Protein AF-G1CAM2-F1 (afdb_monomer_lite)

Secondary structure (DSSP, 8-state):
---HHHHHHHHHHHHHHHTTS--PPPPGGGGGGHHHHTTGGGHHHHHHHHTT-

InterPro domains:
  IPR003687 Photosystem II PsbK [PF02533] (22-53)
  IPR003687 Photosystem II PsbK [PTHR35325] (1-53)
  IPR037270 Photosystem II PsbK superfamily [SSF161037] (25-53)

Organism: Astrocaryum scopatum (NCBI:txid1010632)

pLDDT: mean 77.87, std 12.17, range [56.72, 95.5]

Foldseek 3Di:
DQDPVNVVVVVVCVLVVCVVPDPDQDDPVCNVCVVVVVCVSCVVVVVVVVVVD

Radius of gyration: 14.69 Å; chains: 1; bounding box: 40×19×35 Å

Sequence (53 aa):
MLNIFSLICICLNSIFYSSSFFFAKLPEAYAFLNPIVDVMPVIPVLFFLLAFV

Structure (mmCIF, N/CA/C/O backbone):
data_AF-G1CAM2-F1
#
_entry.id   AF-G1CAM2-F1
#
loop_
_atom_site.group_PDB
_atom_site.id
_atom_site.type_symbol
_atom_site.label_atom_id
_atom_site.label_alt_id
_atom_site.label_comp_id
_atom_site.label_asym_id
_atom_site.label_entity_id
_atom_site.label_seq_id
_atom_site.pdbx_PDB_ins_code
_atom_site.Cartn_x
_atom_site.Cartn_y
_atom_site.Cartn_z
_atom_site.occupancy
_atom_site.B_iso_or_equiv
_atom_site.auth_seq_id
_atom_site.auth_comp_id
_atom_site.auth_asym_id
_atom_site.auth_atom_id
_atom_site.pdbx_PDB_model_num
ATOM 1 N N . MET A 1 1 ? 27.437 -8.455 -8.064 1.00 61.38 1 MET A N 1
ATOM 2 C CA . MET A 1 1 ? 26.712 -7.549 -8.979 1.00 61.38 1 MET A CA 1
ATOM 3 C C . MET A 1 1 ? 25.226 -7.769 -8.734 1.00 61.38 1 MET A C 1
ATOM 5 O O . MET A 1 1 ? 24.702 -8.785 -9.167 1.00 61.38 1 MET A O 1
ATOM 9 N N . LEU A 1 2 ? 24.585 -6.928 -7.917 1.00 57.91 2 LEU A N 1
ATOM 10 C CA . LEU A 1 2 ? 23.154 -7.077 -7.631 1.00 57.91 2 LEU A CA 1
ATOM 11 C C . LEU A 1 2 ? 22.376 -6.645 -8.872 1.00 57.91 2 LEU A C 1
ATOM 13 O O . LEU A 1 2 ? 22.431 -5.486 -9.270 1.00 57.91 2 LEU A O 1
ATOM 17 N N . ASN A 1 3 ? 21.710 -7.604 -9.511 1.00 75.62 3 ASN A N 1
ATOM 18 C CA . ASN A 1 3 ? 20.842 -7.326 -10.644 1.00 75.62 3 ASN A CA 1
ATOM 19 C C . ASN A 1 3 ? 19.655 -6.471 -10.167 1.00 75.62 3 ASN A C 1
ATOM 21 O O . ASN A 1 3 ? 19.121 -6.724 -9.086 1.00 75.62 3 ASN A O 1
ATOM 25 N N . ILE A 1 4 ? 19.206 -5.506 -10.969 1.00 74.94 4 ILE A N 1
ATOM 26 C CA . ILE A 1 4 ? 18.065 -4.631 -10.638 1.00 74.94 4 ILE A CA 1
ATOM 27 C C . ILE A 1 4 ? 16.817 -5.446 -10.265 1.00 74.94 4 ILE A C 1
ATOM 29 O O . ILE A 1 4 ? 16.128 -5.129 -9.299 1.00 74.94 4 ILE A O 1
ATOM 33 N N . PHE A 1 5 ? 16.607 -6.576 -10.941 1.00 69.81 5 PHE A N 1
ATOM 34 C CA . PHE A 1 5 ? 15.544 -7.530 -10.625 1.00 69.81 5 PHE A CA 1
ATOM 35 C C . PHE A 1 5 ? 15.670 -8.139 -9.220 1.00 69.81 5 PHE A C 1
ATOM 37 O O . PHE A 1 5 ? 14.681 -8.290 -8.511 1.00 69.81 5 PHE A O 1
ATOM 44 N N . SER A 1 6 ? 16.895 -8.448 -8.787 1.00 74.62 6 SER A N 1
ATOM 45 C CA . SER A 1 6 ? 17.166 -9.007 -7.459 1.00 74.62 6 SER A CA 1
ATOM 46 C C . SER A 1 6 ? 16.892 -7.983 -6.355 1.00 74.62 6 SER A C 1
ATOM 48 O O . SER A 1 6 ? 16.365 -8.347 -5.307 1.00 74.62 6 SER A O 1
ATOM 50 N N . LEU A 1 7 ? 17.173 -6.703 -6.611 1.00 70.44 7 LEU A N 1
ATOM 51 C CA . LEU A 1 7 ? 16.921 -5.616 -5.666 1.00 70.44 7 LEU A CA 1
ATOM 52 C C . LEU A 1 7 ? 15.414 -5.343 -5.512 1.00 70.44 7 LEU A C 1
ATOM 54 O O . LEU A 1 7 ? 14.926 -5.230 -4.389 1.00 70.44 7 LEU A O 1
ATOM 58 N N . ILE A 1 8 ? 14.657 -5.365 -6.616 1.00 74.56 8 ILE A N 1
ATOM 59 C CA . ILE A 1 8 ? 13.185 -5.271 -6.601 1.00 74.56 8 ILE A CA 1
ATOM 60 C C . ILE A 1 8 ? 12.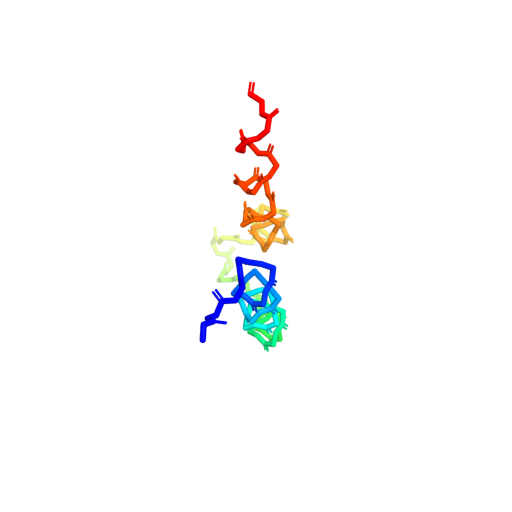572 -6.450 -5.832 1.00 74.56 8 ILE A C 1
ATOM 62 O O . ILE A 1 8 ? 11.711 -6.244 -4.977 1.00 74.56 8 ILE A O 1
ATOM 66 N N . CYS A 1 9 ? 13.048 -7.679 -6.065 1.00 69.69 9 CYS A N 1
ATOM 67 C CA . CYS A 1 9 ? 12.567 -8.859 -5.344 1.00 69.69 9 CYS A CA 1
ATOM 68 C C . CYS A 1 9 ? 12.824 -8.783 -3.831 1.00 69.69 9 CYS A C 1
ATOM 70 O O . CYS A 1 9 ? 11.967 -9.210 -3.058 1.00 69.69 9 CYS A O 1
ATOM 72 N N . ILE A 1 10 ? 13.963 -8.240 -3.391 1.00 75.38 10 ILE A N 1
ATOM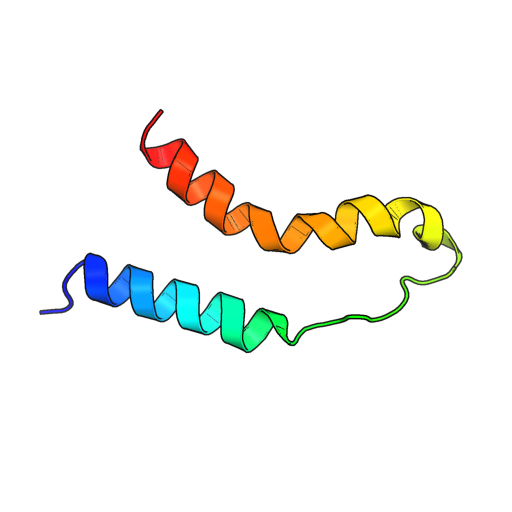 73 C CA . ILE A 1 10 ? 14.273 -8.076 -1.961 1.00 75.38 10 ILE A CA 1
ATOM 74 C C . ILE A 1 10 ? 13.412 -6.967 -1.340 1.00 75.38 10 ILE A C 1
ATOM 76 O O . ILE A 1 10 ? 12.853 -7.171 -0.263 1.00 75.38 10 ILE A O 1
ATOM 80 N N . CYS A 1 11 ? 13.237 -5.830 -2.023 1.00 69.12 11 CYS A N 1
ATOM 81 C CA . CYS A 1 11 ? 12.363 -4.751 -1.555 1.00 69.12 11 CYS A CA 1
ATOM 82 C C . CYS A 1 11 ? 10.912 -5.217 -1.413 1.00 69.12 11 CYS A C 1
ATOM 84 O O . CYS A 1 11 ? 10.320 -5.022 -0.353 1.00 69.12 11 CYS A O 1
ATOM 86 N N . LEU A 1 12 ? 10.361 -5.893 -2.424 1.00 68.56 12 LEU A N 1
ATOM 87 C CA . LEU A 1 12 ? 9.003 -6.435 -2.360 1.00 68.56 12 LEU A CA 1
ATOM 88 C C . LEU A 1 12 ? 8.869 -7.476 -1.245 1.00 68.56 12 LEU A C 1
ATOM 90 O O . LEU A 1 12 ? 7.930 -7.389 -0.462 1.00 68.56 12 LEU A O 1
ATOM 94 N N . ASN A 1 13 ? 9.829 -8.396 -1.096 1.00 68.62 13 ASN A N 1
ATOM 95 C CA . ASN A 1 13 ? 9.815 -9.340 0.025 1.00 68.62 13 ASN A CA 1
ATOM 96 C C . ASN A 1 13 ? 9.862 -8.628 1.380 1.00 68.62 13 ASN A C 1
ATOM 98 O O . ASN A 1 13 ? 9.139 -9.036 2.275 1.00 68.62 13 ASN A O 1
ATOM 102 N N . SER A 1 14 ? 10.634 -7.550 1.548 1.00 68.06 14 SER A N 1
ATOM 103 C CA . SER A 1 14 ? 10.634 -6.792 2.809 1.00 68.06 14 SER A CA 1
ATOM 104 C C . SER A 1 14 ? 9.305 -6.074 3.075 1.00 68.06 14 SER A C 1
ATOM 106 O O . SER A 1 14 ? 8.845 -6.062 4.213 1.00 68.06 14 SER A O 1
ATOM 108 N N . ILE A 1 15 ? 8.653 -5.540 2.034 1.00 65.56 15 ILE A N 1
ATOM 109 C CA . ILE A 1 15 ? 7.355 -4.860 2.137 1.00 65.56 15 ILE A CA 1
ATOM 110 C C . ILE A 1 15 ? 6.261 -5.872 2.488 1.00 65.56 15 ILE A C 1
ATOM 112 O O . ILE A 1 15 ? 5.466 -5.611 3.383 1.00 65.56 15 ILE A O 1
ATOM 116 N N . PHE A 1 16 ? 6.253 -7.044 1.846 1.00 61.47 16 PHE A N 1
ATOM 117 C CA . PHE A 1 16 ? 5.287 -8.112 2.119 1.00 61.47 16 PHE A CA 1
ATOM 118 C C . PHE A 1 16 ? 5.560 -8.855 3.438 1.00 61.47 16 PHE A C 1
ATOM 120 O O . PHE A 1 16 ? 4.633 -9.230 4.150 1.00 61.47 16 PHE A O 1
ATOM 127 N N . TYR A 1 17 ? 6.823 -9.034 3.828 1.00 61.91 17 TYR A N 1
ATOM 128 C CA . TYR A 1 17 ? 7.160 -9.596 5.140 1.00 61.91 17 TYR A CA 1
ATOM 129 C C . TYR A 1 17 ? 6.782 -8.616 6.260 1.00 61.91 17 TYR A C 1
ATOM 131 O O . TYR A 1 17 ? 6.295 -9.025 7.316 1.00 61.91 17 TYR A O 1
ATOM 139 N N . SER A 1 18 ? 6.901 -7.311 5.986 1.00 59.78 18 SER A N 1
ATOM 140 C CA . SER A 1 18 ? 6.366 -6.244 6.825 1.00 59.78 18 SER A CA 1
ATOM 141 C C . SER A 1 18 ? 4.857 -6.053 6.681 1.00 59.78 18 SER A C 1
ATOM 143 O O . SER A 1 18 ? 4.303 -5.438 7.568 1.00 59.78 18 SER A O 1
ATOM 145 N N . SER A 1 19 ? 4.143 -6.556 5.667 1.00 57.88 19 SER A N 1
ATOM 146 C CA . SER A 1 19 ? 2.672 -6.415 5.569 1.00 57.88 19 SER A CA 1
ATOM 147 C C . SER A 1 19 ? 1.908 -7.385 6.475 1.00 57.88 19 SER A C 1
ATOM 149 O O . SER A 1 19 ? 0.682 -7.382 6.508 1.00 57.88 19 SER A O 1
ATOM 151 N N . SER A 1 20 ? 2.631 -8.174 7.274 1.00 57.88 20 SER A N 1
ATOM 152 C CA . SER A 1 20 ? 2.128 -8.674 8.558 1.00 57.88 20 SER A CA 1
ATOM 153 C C . SER A 1 20 ? 1.850 -7.534 9.563 1.00 57.88 20 SER A C 1
ATOM 155 O O . SER A 1 20 ? 1.251 -7.764 10.615 1.00 57.88 20 SER A O 1
ATOM 157 N N . PHE A 1 21 ? 2.244 -6.295 9.238 1.00 56.72 21 PHE A N 1
ATOM 158 C CA . PHE A 1 21 ? 1.931 -5.090 9.987 1.00 56.72 21 PHE A CA 1
ATOM 159 C C . PHE A 1 21 ? 0.445 -4.722 9.874 1.00 56.72 21 PHE A C 1
ATOM 161 O O . PHE A 1 21 ? -0.007 -4.146 8.891 1.00 56.72 21 PHE A O 1
ATOM 168 N N . PHE A 1 22 ? -0.249 -4.938 10.991 1.00 57.00 22 PHE A N 1
ATOM 169 C CA . PHE A 1 22 ? -1.344 -4.101 11.479 1.00 57.00 22 PHE A CA 1
ATOM 170 C C . PHE A 1 22 ? -2.703 -4.245 10.769 1.00 57.00 22 PHE A C 1
ATOM 172 O O . PHE A 1 22 ? -3.254 -3.285 10.248 1.00 57.00 22 PHE A O 1
ATOM 179 N N . PHE A 1 23 ? -3.375 -5.376 11.016 1.00 58.22 23 PHE A N 1
ATOM 180 C CA . PHE A 1 23 ? -4.824 -5.353 11.294 1.00 58.22 23 PHE A CA 1
ATOM 181 C C . PHE A 1 23 ? -5.092 -4.763 12.694 1.00 58.22 23 PHE A C 1
ATOM 183 O O . PHE A 1 23 ? -5.762 -5.368 13.532 1.00 58.22 23 PHE A O 1
ATOM 190 N N . ALA A 1 24 ? -4.505 -3.607 13.007 1.00 67.12 24 ALA A N 1
ATOM 191 C CA . ALA A 1 24 ? -4.832 -2.901 14.236 1.00 67.12 24 ALA A CA 1
ATOM 192 C C . ALA A 1 24 ? -6.003 -1.971 13.946 1.00 67.12 24 ALA A C 1
ATOM 194 O O . ALA A 1 24 ? -5.962 -1.195 12.993 1.00 67.12 24 ALA A O 1
ATOM 195 N N . LYS A 1 25 ? -7.043 -2.030 14.783 1.00 73.69 25 LYS A N 1
ATOM 196 C CA . LYS A 1 25 ? -8.097 -1.016 14.745 1.00 73.69 25 LYS A CA 1
ATOM 197 C C . LYS A 1 25 ? -7.456 0.354 14.929 1.00 73.69 25 LYS A C 1
ATOM 199 O O . LYS A 1 25 ? -6.721 0.567 15.895 1.00 73.69 25 LYS A O 1
ATOM 204 N N . LEU A 1 26 ? -7.768 1.273 14.020 1.00 84.94 26 LEU A N 1
ATOM 205 C CA . LEU A 1 26 ? -7.467 2.679 14.231 1.00 84.94 26 LEU A CA 1
ATOM 206 C C . LEU A 1 26 ? -8.144 3.154 15.528 1.00 84.94 26 LEU A C 1
ATOM 208 O O . LEU A 1 26 ? -9.196 2.617 15.902 1.00 84.94 26 LEU A O 1
ATOM 212 N N . PRO A 1 27 ? -7.577 4.159 16.220 1.00 88.94 27 PRO A N 1
ATOM 213 C CA . PRO A 1 27 ? -8.269 4.811 17.325 1.00 88.94 27 PRO A CA 1
ATOM 214 C C . PRO A 1 27 ? -9.664 5.263 16.879 1.00 88.94 27 PRO A C 1
ATOM 216 O O . PRO A 1 27 ? -9.851 5.624 15.719 1.00 88.94 27 PRO A O 1
ATOM 219 N N . GLU A 1 28 ? -10.637 5.270 17.789 1.00 91.06 28 GLU A N 1
ATOM 220 C CA . GLU A 1 28 ? -12.056 5.483 17.458 1.00 91.06 28 GLU A CA 1
ATOM 221 C C . GLU A 1 28 ? -12.313 6.768 16.649 1.00 91.06 28 GLU A C 1
ATOM 223 O O . GLU A 1 28 ? -13.068 6.749 15.680 1.00 91.06 28 GLU A O 1
ATOM 228 N N . ALA A 1 29 ? -11.588 7.850 16.951 1.00 95.50 29 ALA A N 1
ATOM 229 C CA . ALA A 1 29 ? -11.650 9.114 16.210 1.00 95.50 29 ALA A CA 1
ATOM 230 C C . ALA A 1 29 ? -11.256 9.002 14.719 1.00 95.50 29 ALA A C 1
ATOM 232 O O . ALA A 1 29 ? -11.625 9.855 13.916 1.00 95.50 29 ALA A O 1
ATOM 233 N N . TYR A 1 30 ? -10.525 7.954 14.341 1.00 93.38 30 TYR A N 1
ATOM 234 C CA . TYR A 1 30 ? -10.041 7.696 12.984 1.00 93.38 30 TYR A CA 1
ATOM 235 C C . TYR A 1 30 ? -10.708 6.482 12.331 1.00 93.38 30 TYR A C 1
ATOM 237 O O . TYR A 1 30 ? -10.326 6.111 11.226 1.00 93.38 30 TYR A O 1
ATOM 245 N N . ALA A 1 31 ? -11.723 5.873 12.953 1.00 91.56 31 ALA A N 1
ATOM 246 C CA . ALA A 1 31 ? -12.379 4.680 12.411 1.00 91.56 31 ALA A CA 1
ATOM 247 C C . ALA A 1 31 ? -12.971 4.897 11.002 1.00 91.56 31 ALA A C 1
ATOM 249 O O . ALA A 1 31 ? -13.050 3.961 10.208 1.00 91.56 31 ALA A O 1
ATOM 250 N N . PHE A 1 32 ? -13.333 6.135 10.652 1.00 93.56 32 PHE A N 1
ATOM 251 C CA . PHE A 1 32 ? -13.807 6.474 9.308 1.00 93.56 32 PHE A CA 1
ATOM 252 C C . PHE A 1 32 ? -12.714 6.372 8.224 1.00 93.56 32 PHE A C 1
ATOM 254 O O . PHE A 1 32 ? -13.040 6.255 7.047 1.00 93.56 32 PHE A O 1
ATOM 261 N N . LEU A 1 33 ? -11.429 6.396 8.604 1.00 94.38 33 LEU A N 1
ATOM 262 C CA . LEU A 1 33 ? -10.282 6.263 7.699 1.00 94.38 33 LEU A CA 1
ATOM 263 C C . LEU A 1 33 ? -9.859 4.809 7.471 1.00 94.38 33 LEU A C 1
ATOM 265 O O . LEU A 1 33 ? -8.972 4.581 6.650 1.00 94.38 33 LEU A O 1
ATOM 269 N N . ASN A 1 34 ? -10.480 3.834 8.148 1.00 89.75 34 ASN A N 1
ATOM 270 C CA . ASN A 1 34 ? -10.177 2.410 7.955 1.00 89.75 34 ASN A CA 1
ATOM 271 C C . ASN A 1 34 ? -10.114 2.022 6.461 1.00 89.75 34 ASN A C 1
ATOM 273 O O . ASN A 1 34 ? -9.094 1.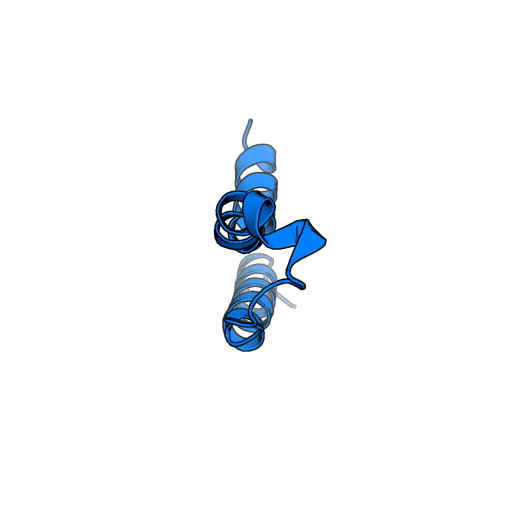469 6.060 1.00 89.75 34 ASN A O 1
ATOM 277 N N . PRO A 1 35 ? -11.076 2.420 5.595 1.00 89.31 35 PRO A N 1
ATOM 278 C CA . PRO A 1 35 ? -11.020 2.057 4.177 1.00 89.31 35 PRO A CA 1
ATOM 279 C C . PRO A 1 35 ? -9.793 2.606 3.433 1.00 89.31 35 PRO A C 1
ATOM 281 O O . PRO A 1 35 ? -9.355 2.019 2.451 1.00 89.31 35 PRO A O 1
ATOM 284 N N . ILE A 1 36 ? -9.239 3.743 3.867 1.00 91.75 36 ILE A N 1
ATOM 285 C CA . ILE A 1 36 ? -8.046 4.349 3.255 1.00 91.75 36 ILE A CA 1
ATOM 286 C C . ILE A 1 36 ? -6.791 3.609 3.719 1.00 91.75 36 ILE A C 1
ATOM 288 O O . ILE A 1 36 ? -5.915 3.303 2.910 1.00 91.75 36 ILE A O 1
ATOM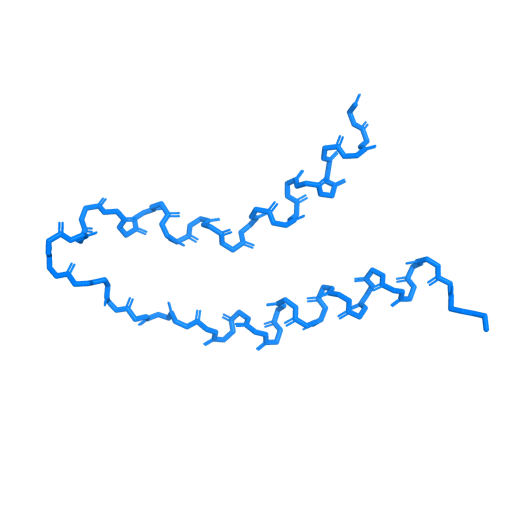 292 N N . VAL A 1 37 ? -6.717 3.301 5.015 1.00 87.31 37 VAL A N 1
ATOM 293 C CA . VAL A 1 37 ? -5.592 2.570 5.610 1.00 87.31 37 VAL A CA 1
ATOM 294 C C . VAL A 1 37 ? -5.499 1.152 5.051 1.00 87.31 37 VAL A C 1
ATOM 296 O O . VAL A 1 37 ? -4.392 0.695 4.779 1.00 87.31 37 VAL A O 1
ATOM 299 N N . ASP A 1 38 ? -6.633 0.514 4.758 1.00 84.56 38 ASP A N 1
ATOM 300 C CA . ASP A 1 38 ? -6.681 -0.799 4.103 1.00 84.56 38 ASP A CA 1
ATOM 301 C C . ASP A 1 38 ? -6.041 -0.788 2.698 1.00 84.56 38 ASP A C 1
ATOM 303 O O . ASP A 1 38 ? -5.521 -1.803 2.236 1.00 84.56 38 ASP A O 1
ATOM 307 N N . VAL A 1 39 ? -6.036 0.364 2.017 1.00 86.25 39 VAL A N 1
ATOM 308 C CA . VAL A 1 39 ? -5.470 0.525 0.666 1.00 86.25 39 VAL A CA 1
ATOM 309 C C . VAL A 1 39 ? -4.024 1.035 0.701 1.00 86.25 39 VAL A C 1
ATOM 311 O O . VAL A 1 39 ? -3.267 0.775 -0.231 1.00 86.25 39 VAL A O 1
ATOM 314 N N . MET A 1 40 ? -3.579 1.699 1.776 1.00 85.00 40 MET A N 1
ATOM 315 C CA . MET A 1 40 ? -2.215 2.246 1.900 1.00 85.00 40 MET A CA 1
ATOM 316 C C . MET A 1 40 ? -1.070 1.264 1.566 1.00 85.00 40 MET A C 1
ATOM 318 O O . MET A 1 40 ? -0.105 1.703 0.933 1.00 85.00 40 MET A O 1
ATOM 322 N N . PRO A 1 41 ? -1.132 -0.042 1.899 1.00 82.44 41 PRO A N 1
ATOM 323 C CA . PRO A 1 41 ? -0.074 -0.989 1.542 1.00 82.44 41 PRO A CA 1
ATOM 324 C C . PRO A 1 41 ? 0.178 -1.130 0.033 1.00 82.44 41 PRO A C 1
ATOM 326 O O . PRO A 1 41 ? 1.255 -1.574 -0.359 1.00 82.44 41 PRO A O 1
ATOM 329 N N . VAL A 1 42 ? -0.773 -0.742 -0.827 1.00 84.94 42 VAL A N 1
ATOM 330 C CA . VAL A 1 42 ? -0.621 -0.810 -2.291 1.00 84.94 42 VAL A CA 1
ATOM 331 C C . VAL A 1 42 ? 0.227 0.335 -2.863 1.00 84.94 42 VAL A C 1
ATOM 333 O O . VAL A 1 42 ? 0.710 0.238 -3.992 1.00 84.94 42 VAL A O 1
ATOM 336 N N . ILE A 1 43 ? 0.448 1.413 -2.099 1.00 86.44 43 ILE A N 1
ATOM 337 C CA . ILE A 1 43 ? 1.138 2.633 -2.555 1.00 86.44 43 ILE A CA 1
ATOM 338 C C . ILE A 1 43 ? 2.515 2.346 -3.191 1.00 86.44 43 ILE A C 1
ATOM 340 O O . ILE A 1 43 ? 2.774 2.877 -4.273 1.00 86.44 43 ILE A O 1
ATOM 344 N N . PRO A 1 44 ? 3.394 1.492 -2.624 1.00 80.94 44 PRO A N 1
ATOM 345 C CA . PRO A 1 44 ? 4.684 1.182 -3.244 1.00 80.94 44 PRO A CA 1
ATOM 346 C C . PRO A 1 44 ? 4.560 0.563 -4.644 1.00 80.94 44 PRO A C 1
ATOM 348 O O . PRO A 1 44 ? 5.372 0.853 -5.521 1.00 80.94 44 PRO A O 1
ATOM 351 N N . VAL A 1 45 ? 3.522 -0.249 -4.878 1.00 84.12 45 VAL A N 1
ATOM 352 C CA . VAL A 1 45 ? 3.244 -0.843 -6.195 1.00 84.12 45 VAL A CA 1
ATOM 353 C C . VAL A 1 45 ? 2.8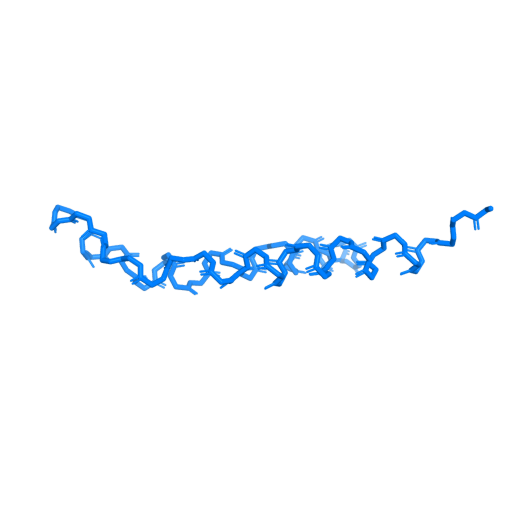07 0.237 -7.183 1.00 84.12 45 VAL A C 1
ATOM 355 O O . VAL A 1 45 ? 3.262 0.235 -8.323 1.00 84.12 45 VAL A O 1
ATOM 358 N N . LEU A 1 46 ? 1.988 1.200 -6.750 1.00 89.25 46 LEU A N 1
ATOM 359 C CA . LEU A 1 46 ? 1.568 2.317 -7.602 1.00 89.25 46 LEU A CA 1
ATOM 360 C C . LEU A 1 46 ? 2.757 3.179 -8.051 1.00 89.25 46 LEU A C 1
ATOM 362 O O . LEU A 1 46 ? 2.827 3.531 -9.223 1.00 89.25 46 LEU A O 1
ATOM 366 N N . PHE A 1 47 ? 3.721 3.465 -7.169 1.00 86.00 47 PHE A N 1
ATOM 367 C CA . PHE A 1 47 ? 4.945 4.189 -7.546 1.00 86.00 47 PHE A CA 1
ATOM 368 C C . PHE A 1 47 ? 5.837 3.400 -8.507 1.00 86.00 47 PHE A C 1
ATOM 370 O O . PHE A 1 47 ? 6.451 3.987 -9.395 1.00 86.00 47 PHE A O 1
ATOM 377 N N . PHE A 1 48 ? 5.894 2.075 -8.361 1.00 83.38 48 PHE A N 1
ATOM 378 C CA . PHE A 1 48 ? 6.583 1.224 -9.328 1.00 83.38 48 PHE A CA 1
ATOM 379 C C . PHE A 1 48 ? 5.920 1.295 -10.708 1.00 83.38 48 PHE A C 1
ATOM 381 O O . PHE A 1 48 ? 6.612 1.477 -11.703 1.00 83.38 48 PHE A O 1
ATOM 388 N N . LEU A 1 49 ? 4.588 1.202 -10.773 1.00 88.12 49 LEU A N 1
ATOM 389 C CA . LEU A 1 49 ? 3.844 1.317 -12.031 1.00 88.12 49 LEU A CA 1
ATOM 390 C C . LEU A 1 49 ? 3.961 2.717 -12.650 1.00 88.12 49 LEU A C 1
ATOM 392 O O . LEU A 1 49 ? 4.086 2.829 -13.867 1.00 88.12 49 LEU A O 1
ATOM 396 N N . LEU A 1 50 ? 3.981 3.767 -11.824 1.00 90.81 50 LEU A N 1
ATOM 397 C CA . LEU A 1 50 ? 4.170 5.154 -12.257 1.00 90.81 50 LEU A CA 1
ATOM 398 C C . LEU A 1 50 ? 5.496 5.359 -13.000 1.00 90.81 50 LEU A C 1
ATOM 400 O O . LEU A 1 50 ? 5.563 6.207 -13.877 1.00 90.81 50 LEU A O 1
ATOM 404 N N . ALA A 1 51 ? 6.534 4.573 -12.705 1.00 89.12 51 ALA A N 1
ATOM 405 C CA . ALA A 1 51 ? 7.813 4.661 -13.412 1.00 89.12 51 ALA A CA 1
ATOM 406 C C . ALA A 1 51 ? 7.731 4.272 -14.905 1.00 89.12 51 ALA A C 1
ATOM 408 O O . ALA A 1 51 ? 8.687 4.503 -15.643 1.00 89.12 51 ALA A O 1
ATOM 409 N N . PHE A 1 52 ? 6.622 3.666 -15.341 1.00 90.94 52 PHE A N 1
ATOM 410 C CA . PHE A 1 52 ? 6.384 3.236 -16.722 1.00 90.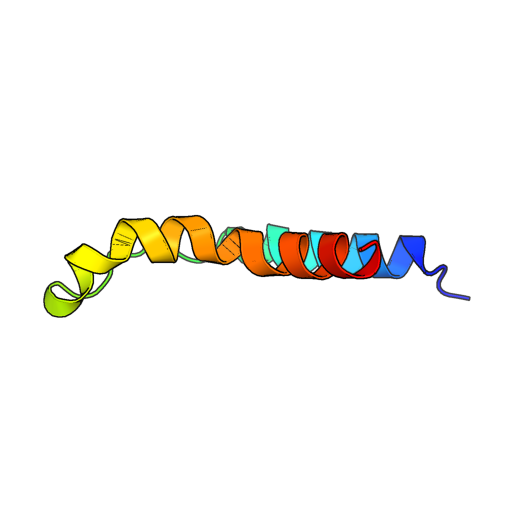94 52 PHE A CA 1
ATOM 411 C C . PHE A 1 52 ? 5.344 4.097 -17.462 1.00 90.94 52 PHE A C 1
ATOM 413 O O . PHE A 1 52 ? 4.995 3.760 -18.596 1.00 90.94 52 PHE A O 1
ATOM 420 N N . VAL A 1 53 ? 4.843 5.168 -16.831 1.00 87.38 53 VAL A N 1
ATOM 421 C CA . VAL A 1 53 ? 3.941 6.176 -17.423 1.00 87.38 53 VAL A CA 1
ATOM 422 C C . VAL A 1 53 ? 4.749 7.409 -17.802 1.00 87.38 53 VAL A C 1
ATOM 424 O O . VAL A 1 53 ? 4.577 7.878 -18.948 1.00 87.38 53 VAL A O 1
#